Protein AF-A0A7X7GSW8-F1 (afdb_monomer_lite)

Structure (mmCIF, N/CA/C/O backbone):
data_AF-A0A7X7GSW8-F1
#
_entry.id   AF-A0A7X7GSW8-F1
#
loop_
_atom_site.group_PDB
_atom_site.id
_atom_site.type_symbol
_atom_site.label_atom_id
_atom_site.label_alt_id
_atom_site.label_comp_id
_atom_site.label_asym_id
_atom_site.label_entity_id
_atom_site.label_seq_id
_atom_site.pdbx_PDB_ins_code
_atom_site.Cartn_x
_atom_site.Cartn_y
_atom_site.Cartn_z
_atom_site.occupancy
_atom_site.B_iso_or_equiv
_atom_site.auth_seq_id
_atom_site.auth_comp_id
_atom_site.auth_asym_id
_atom_site.auth_atom_id
_atom_site.pdbx_PDB_model_num
ATOM 1 N N . MET A 1 1 ? 7.682 -16.038 -12.412 1.00 75.56 1 MET A N 1
ATOM 2 C CA . MET A 1 1 ? 8.362 -15.103 -11.502 1.00 75.56 1 MET A CA 1
ATOM 3 C C . MET A 1 1 ? 9.254 -14.264 -12.382 1.00 75.56 1 MET A C 1
ATOM 5 O O . MET A 1 1 ? 9.952 -14.847 -13.201 1.00 75.56 1 MET A O 1
ATOM 9 N N . VAL A 1 2 ? 9.115 -12.946 -12.307 1.00 80.00 2 VAL A N 1
ATOM 10 C CA . VAL A 1 2 ? 9.969 -11.986 -13.008 1.00 80.00 2 VAL A CA 1
ATOM 11 C C . VAL A 1 2 ? 10.739 -11.250 -11.925 1.00 80.00 2 VAL A C 1
ATOM 13 O O . VAL A 1 2 ? 10.121 -10.674 -11.031 1.00 80.00 2 VAL A O 1
ATOM 16 N N . GLU A 1 3 ? 12.061 -11.330 -11.977 1.00 80.25 3 GLU A N 1
ATOM 17 C CA . GLU A 1 3 ? 12.958 -10.617 -11.071 1.00 80.25 3 GLU A CA 1
ATOM 18 C C . GLU A 1 3 ? 13.743 -9.609 -11.896 1.00 80.25 3 GLU A C 1
ATOM 20 O O . GLU A 1 3 ? 14.323 -9.958 -12.927 1.00 80.25 3 GLU A O 1
ATOM 25 N N . ILE A 1 4 ? 13.707 -8.355 -11.465 1.00 76.94 4 ILE A N 1
ATOM 26 C CA . ILE A 1 4 ? 14.301 -7.237 -12.179 1.00 76.94 4 ILE A CA 1
ATOM 27 C C . ILE A 1 4 ? 15.351 -6.617 -11.267 1.00 76.94 4 ILE A C 1
ATOM 29 O O . ILE A 1 4 ? 15.024 -6.061 -10.222 1.00 76.94 4 ILE A O 1
ATOM 33 N N . PHE A 1 5 ? 16.611 -6.734 -11.679 1.00 70.12 5 PHE A N 1
ATOM 34 C CA . PHE A 1 5 ? 17.777 -6.208 -10.961 1.00 70.12 5 PHE A CA 1
ATOM 35 C C . PHE A 1 5 ? 18.407 -4.986 -11.656 1.00 70.12 5 PHE A C 1
ATOM 37 O O . PHE A 1 5 ? 19.393 -4.443 -11.158 1.00 70.12 5 PHE A O 1
ATOM 44 N N . SER A 1 6 ? 17.865 -4.602 -12.817 1.00 68.00 6 SER A N 1
ATOM 45 C CA . SER A 1 6 ? 18.301 -3.498 -13.684 1.00 68.00 6 SER A CA 1
ATOM 46 C C . SER A 1 6 ? 17.112 -2.953 -14.502 1.00 68.00 6 SER A C 1
ATOM 48 O O . SER A 1 6 ? 15.969 -3.250 -14.172 1.00 68.00 6 SER A O 1
ATOM 50 N N . ASP A 1 7 ? 17.321 -2.260 -15.627 1.00 65.62 7 ASP A N 1
ATOM 51 C CA . ASP A 1 7 ? 16.228 -1.966 -16.578 1.00 65.62 7 ASP A CA 1
ATOM 52 C C . ASP A 1 7 ? 15.502 -3.255 -17.051 1.00 65.62 7 ASP A C 1
ATOM 54 O O . ASP A 1 7 ? 16.139 -4.285 -17.308 1.00 65.62 7 ASP A O 1
ATOM 58 N N . ALA A 1 8 ? 14.175 -3.195 -17.240 1.00 73.19 8 ALA A N 1
ATOM 59 C CA . ALA A 1 8 ? 13.336 -4.314 -17.694 1.00 73.19 8 ALA A CA 1
ATOM 60 C C . ALA A 1 8 ? 13.348 -4.486 -19.227 1.00 73.19 8 ALA A C 1
ATOM 62 O O . ALA A 1 8 ? 12.320 -4.740 -19.857 1.00 73.19 8 ALA A O 1
ATOM 63 N N . ILE A 1 9 ? 14.518 -4.316 -19.849 1.00 74.38 9 ILE A N 1
ATOM 64 C CA . ILE A 1 9 ? 14.664 -4.278 -21.310 1.00 74.38 9 ILE A CA 1
ATOM 65 C C . ILE A 1 9 ? 14.106 -5.561 -21.938 1.00 74.38 9 ILE A C 1
ATOM 67 O O . ILE A 1 9 ? 14.507 -6.672 -21.587 1.00 74.38 9 ILE A O 1
ATOM 71 N N . GLY A 1 10 ? 13.207 -5.401 -22.913 1.00 75.38 10 GLY A N 1
ATOM 72 C CA . GLY A 1 10 ? 12.574 -6.514 -23.621 1.00 75.38 10 GLY A CA 1
ATOM 73 C C . GLY A 1 10 ? 11.301 -7.045 -22.957 1.00 75.38 10 GLY A C 1
ATOM 74 O O . GLY A 1 10 ? 10.713 -7.999 -23.472 1.00 75.38 10 GLY A O 1
ATOM 75 N N . LEU A 1 11 ? 10.848 -6.428 -21.860 1.00 84.62 11 LEU A N 1
ATOM 76 C CA . LEU A 1 11 ? 9.551 -6.702 -21.238 1.00 84.62 11 LEU A CA 1
ATOM 77 C C . LEU A 1 11 ? 8.452 -5.725 -21.680 1.00 84.62 11 LEU A C 1
ATOM 79 O O . LEU A 1 11 ? 7.344 -5.802 -21.165 1.00 84.62 11 LEU A O 1
ATOM 83 N N . ASP A 1 12 ? 8.692 -4.910 -22.709 1.00 84.81 12 ASP A N 1
ATOM 84 C CA . ASP A 1 12 ? 7.757 -3.877 -23.191 1.00 84.81 12 ASP A CA 1
ATOM 85 C C . ASP A 1 12 ? 6.391 -4.436 -23.644 1.00 84.81 12 ASP A C 1
ATOM 87 O O . ASP A 1 12 ? 5.413 -3.701 -23.743 1.00 84.81 12 ASP A O 1
ATOM 91 N N . ASN A 1 13 ? 6.304 -5.743 -23.921 1.00 88.94 13 ASN A N 1
ATOM 92 C CA . ASN A 1 13 ? 5.062 -6.453 -24.261 1.00 88.94 13 ASN A CA 1
ATOM 93 C C . ASN A 1 13 ? 4.492 -7.285 -23.095 1.00 88.94 13 ASN A C 1
ATOM 95 O O . ASN A 1 13 ? 3.490 -7.984 -23.265 1.00 88.94 13 ASN A O 1
ATOM 99 N N . LEU A 1 14 ? 5.138 -7.273 -21.927 1.00 92.25 14 LEU A N 1
ATOM 100 C CA . LEU A 1 14 ? 4.695 -8.006 -20.750 1.00 92.25 14 LEU A CA 1
ATOM 101 C C . LEU A 1 14 ? 3.448 -7.333 -20.182 1.00 92.25 14 LEU A C 1
ATOM 103 O O . LEU A 1 14 ? 3.506 -6.313 -19.511 1.00 92.25 14 LEU A O 1
ATOM 107 N N . GLN A 1 15 ? 2.314 -7.958 -20.448 1.00 94.88 15 GLN A N 1
ATOM 108 C CA . GLN A 1 15 ? 1.000 -7.480 -20.040 1.00 94.88 15 GLN A CA 1
ATOM 109 C C . GLN A 1 15 ? 0.594 -7.966 -18.648 1.00 94.88 15 GLN A C 1
ATOM 111 O O . GLN A 1 15 ? -0.059 -7.256 -17.879 1.00 94.88 15 GLN A O 1
ATOM 116 N N . GLU A 1 16 ? 1.026 -9.175 -18.286 1.00 95.81 16 GLU A N 1
ATOM 117 C CA . GLU A 1 16 ? 0.673 -9.797 -17.018 1.00 95.81 16 GLU A CA 1
ATOM 118 C C . GLU A 1 16 ? 1.810 -10.648 -16.458 1.00 95.81 16 GLU A C 1
ATOM 120 O O . GLU A 1 16 ? 2.516 -11.348 -17.184 1.00 95.81 16 GLU A O 1
ATOM 125 N N . THR A 1 17 ? 1.919 -10.685 -15.134 1.00 95.25 17 THR A N 1
ATOM 126 C CA . THR A 1 17 ? 2.774 -11.641 -14.425 1.00 95.25 17 THR A CA 1
ATOM 127 C C . THR A 1 17 ? 2.084 -12.167 -13.174 1.00 95.25 17 THR A C 1
ATOM 129 O O . THR A 1 17 ? 1.134 -11.586 -12.655 1.00 95.25 17 THR A O 1
ATOM 132 N N . HIS A 1 18 ? 2.547 -13.307 -12.669 1.00 93.19 18 HIS A N 1
ATOM 133 C CA . HIS A 1 18 ? 2.125 -13.796 -11.358 1.00 93.19 18 HIS A CA 1
ATOM 134 C C . HIS A 1 18 ? 2.903 -13.129 -10.229 1.00 93.19 18 HIS A C 1
ATOM 136 O O . HIS A 1 18 ? 2.315 -12.765 -9.218 1.00 93.19 18 HIS A O 1
ATOM 142 N N . TRP A 1 19 ? 4.212 -12.989 -10.399 1.00 94.00 19 TRP A N 1
ATOM 143 C CA . TRP A 1 19 ? 5.120 -12.456 -9.393 1.00 94.00 19 TRP A CA 1
ATOM 144 C C . TRP A 1 19 ? 6.078 -11.507 -10.093 1.00 94.00 19 TRP A C 1
ATOM 146 O O . TRP A 1 19 ? 6.709 -11.918 -11.074 1.00 94.00 19 TRP A O 1
ATOM 156 N N . LEU A 1 20 ? 6.183 -10.290 -9.574 1.00 93.06 20 LEU A N 1
ATOM 157 C CA . LEU A 1 20 ? 7.167 -9.293 -9.960 1.00 93.06 20 LEU A CA 1
ATOM 158 C C . LEU A 1 20 ? 7.979 -8.909 -8.723 1.00 93.06 20 LEU A C 1
ATOM 160 O O . LEU A 1 20 ? 7.404 -8.503 -7.720 1.00 93.06 20 LEU A O 1
ATOM 164 N N . SER A 1 21 ? 9.294 -9.078 -8.784 1.00 92.00 21 SER A N 1
ATOM 165 C CA . SER A 1 21 ? 10.212 -8.545 -7.783 1.00 92.00 21 SER A CA 1
ATOM 166 C C . SER A 1 21 ? 11.081 -7.486 -8.442 1.00 92.00 21 SER A C 1
ATOM 168 O O . SER A 1 21 ? 11.745 -7.763 -9.443 1.00 92.00 21 SER A O 1
ATOM 170 N N . LEU A 1 22 ? 11.030 -6.276 -7.902 1.00 89.44 22 LEU A N 1
ATOM 171 C CA . LEU A 1 22 ? 11.864 -5.152 -8.291 1.00 89.44 22 LEU A CA 1
ATOM 172 C C . LEU A 1 22 ? 12.964 -5.023 -7.244 1.00 89.44 22 LEU A C 1
ATOM 174 O O . LEU A 1 22 ? 12.670 -4.710 -6.101 1.00 89.44 22 LEU A O 1
ATOM 178 N N . ALA A 1 23 ? 14.204 -5.286 -7.629 1.00 82.62 23 ALA A N 1
ATOM 179 C CA . ALA A 1 23 ? 15.403 -5.096 -6.816 1.00 82.62 23 ALA A CA 1
ATOM 180 C C . ALA A 1 23 ? 16.437 -4.316 -7.643 1.00 82.62 23 ALA A C 1
ATOM 182 O O . ALA A 1 23 ? 17.590 -4.729 -7.800 1.00 82.62 23 ALA A O 1
ATOM 183 N N . VAL A 1 24 ? 15.964 -3.238 -8.276 1.00 72.69 24 VAL A N 1
ATOM 184 C CA . VAL A 1 24 ? 16.738 -2.434 -9.223 1.00 72.69 24 VAL A CA 1
ATOM 185 C C . VAL A 1 24 ? 17.762 -1.569 -8.500 1.00 72.69 24 VAL A C 1
ATOM 187 O O . VAL A 1 24 ? 17.542 -1.082 -7.387 1.00 72.69 24 VAL A O 1
ATOM 190 N N . ARG A 1 25 ? 18.913 -1.394 -9.147 1.00 72.75 25 ARG A N 1
ATOM 191 C CA . ARG A 1 25 ? 19.995 -0.515 -8.674 1.00 72.75 25 ARG A CA 1
ATOM 192 C C . ARG A 1 25 ? 19.904 0.882 -9.282 1.00 72.75 25 ARG A C 1
ATOM 194 O O . ARG A 1 25 ? 20.771 1.716 -9.054 1.00 72.75 25 ARG A O 1
ATOM 201 N N . GLU A 1 26 ? 18.887 1.105 -10.095 1.00 73.50 26 GLU A N 1
ATOM 202 C CA . GLU A 1 26 ? 18.530 2.356 -10.727 1.00 73.50 26 GLU A CA 1
ATOM 203 C C . GLU A 1 26 ? 17.379 3.021 -9.967 1.00 73.50 26 GLU A C 1
ATOM 205 O O . GLU A 1 26 ? 16.599 2.359 -9.285 1.00 73.50 26 GLU A O 1
ATOM 210 N N . SER A 1 27 ? 17.225 4.335 -10.140 1.00 77.00 27 SER A N 1
ATOM 211 C CA . SER A 1 27 ? 16.192 5.102 -9.437 1.00 77.00 27 SER A CA 1
ATOM 212 C C . SER A 1 27 ? 14.765 4.893 -9.942 1.00 77.00 27 SER A C 1
ATOM 214 O O . SER A 1 27 ? 13.825 5.363 -9.306 1.00 77.00 27 SER A O 1
ATOM 216 N N . ARG A 1 28 ? 14.575 4.193 -11.066 1.00 75.19 28 ARG A N 1
ATOM 217 C CA . ARG A 1 28 ? 13.258 3.969 -11.678 1.00 75.19 28 ARG A CA 1
ATOM 218 C C . ARG A 1 28 ? 13.193 2.647 -12.429 1.00 75.19 28 ARG A C 1
ATOM 220 O O . ARG A 1 28 ? 14.226 2.124 -12.847 1.00 75.19 28 ARG A O 1
ATOM 227 N N . VAL A 1 29 ? 11.977 2.176 -12.688 1.00 79.50 29 VAL A N 1
ATOM 228 C CA . VAL A 1 29 ? 11.720 1.049 -13.591 1.00 79.50 29 VAL A CA 1
ATOM 229 C C . VAL A 1 29 ? 11.501 1.572 -15.018 1.00 79.50 29 VAL A C 1
ATOM 231 O O . VAL A 1 29 ? 11.065 2.699 -15.236 1.00 79.50 29 VAL A O 1
ATOM 234 N N . ARG A 1 30 ? 11.873 0.783 -16.025 1.00 81.44 30 ARG A N 1
ATOM 235 C CA . ARG A 1 30 ? 11.593 1.049 -17.446 1.00 81.44 30 ARG A CA 1
ATOM 236 C C . ARG A 1 30 ? 11.245 -0.253 -18.134 1.00 81.44 30 ARG A C 1
ATOM 238 O O . ARG A 1 30 ? 11.831 -1.268 -17.765 1.00 81.44 30 ARG A O 1
ATOM 245 N N . GLY A 1 31 ? 10.384 -0.219 -19.146 1.00 84.56 31 GLY A N 1
ATOM 246 C CA . GLY A 1 31 ? 10.050 -1.394 -19.959 1.00 84.56 31 GLY A CA 1
ATOM 247 C C . GLY A 1 31 ? 8.909 -2.243 -19.397 1.00 84.56 31 GLY A C 1
ATOM 248 O O . GLY A 1 31 ? 8.747 -3.394 -19.795 1.00 84.56 31 GLY A O 1
ATOM 249 N N . LEU A 1 32 ? 8.134 -1.713 -18.443 1.00 90.81 32 LEU A N 1
ATOM 250 C CA . LEU A 1 32 ? 6.930 -2.356 -17.896 1.00 90.81 32 LEU A CA 1
ATOM 251 C C . LEU A 1 32 ? 5.648 -1.581 -18.213 1.00 90.81 32 LEU A C 1
ATOM 253 O O . LEU A 1 32 ? 4.595 -1.879 -17.658 1.00 90.81 32 LEU A O 1
ATOM 257 N N . GLU A 1 33 ? 5.700 -0.635 -19.147 1.00 91.38 33 GLU A N 1
ATOM 258 C CA . GLU A 1 33 ? 4.605 0.293 -19.427 1.00 91.38 33 GLU A CA 1
ATOM 259 C C . GLU A 1 33 ? 3.354 -0.434 -19.950 1.00 91.38 33 GLU A C 1
ATOM 261 O O . GLU A 1 33 ? 2.243 0.068 -19.810 1.00 91.38 33 GLU A O 1
ATOM 266 N N . SER A 1 34 ? 3.495 -1.634 -20.522 1.00 94.19 34 SER A N 1
ATOM 267 C CA . SER A 1 34 ? 2.361 -2.472 -20.945 1.00 94.19 34 SER A CA 1
ATOM 268 C C . SER A 1 34 ? 1.770 -3.338 -19.826 1.00 94.19 34 SER A C 1
ATOM 270 O O . SER A 1 34 ? 0.735 -3.977 -20.038 1.00 94.19 34 SER A O 1
ATOM 272 N N . LEU A 1 35 ? 2.406 -3.398 -18.653 1.00 95.44 35 LEU A N 1
ATOM 273 C CA . LEU A 1 35 ? 2.013 -4.279 -17.562 1.00 95.44 35 LEU A CA 1
ATOM 274 C C . LEU A 1 35 ? 0.756 -3.745 -16.876 1.00 95.44 35 LEU A C 1
ATOM 276 O O . LEU A 1 35 ? 0.778 -2.725 -16.195 1.00 95.44 35 LEU A O 1
ATOM 280 N N . HIS A 1 36 ? -0.340 -4.488 -16.995 1.00 95.88 36 HIS A N 1
ATOM 281 C CA . HIS A 1 36 ? -1.617 -4.127 -16.383 1.00 95.88 36 HIS A CA 1
ATOM 282 C C . HIS A 1 36 ? -2.026 -5.042 -15.229 1.00 95.88 36 HIS A C 1
ATOM 284 O O . HIS A 1 36 ? -2.960 -4.721 -14.486 1.00 95.88 36 HIS A O 1
ATOM 290 N N . THR A 1 37 ? -1.363 -6.190 -15.040 1.00 96.19 37 THR A N 1
ATOM 291 C CA . THR A 1 37 ? -1.709 -7.114 -13.950 1.00 96.19 37 THR A CA 1
ATOM 292 C C . THR A 1 37 ? -0.512 -7.833 -13.334 1.00 96.19 37 THR A C 1
ATOM 294 O O . THR A 1 37 ? 0.235 -8.540 -14.010 1.00 96.19 37 THR A O 1
ATOM 297 N N . VAL A 1 38 ? -0.418 -7.770 -12.004 1.00 97.50 38 VAL A N 1
ATOM 298 C CA . VAL A 1 38 ? 0.451 -8.629 -11.188 1.00 97.50 38 VAL A CA 1
ATOM 299 C C . VAL A 1 38 ? -0.441 -9.497 -10.304 1.00 97.50 38 VAL A C 1
ATOM 301 O O . VAL A 1 38 ? -0.965 -9.035 -9.300 1.00 97.50 38 VAL A O 1
ATOM 304 N N . ARG A 1 39 ? -0.652 -10.766 -10.669 1.00 95.12 39 ARG A N 1
ATOM 305 C CA . ARG A 1 39 ? -1.714 -11.602 -10.074 1.00 95.12 39 ARG A CA 1
ATOM 306 C C . ARG A 1 39 ? -1.497 -11.987 -8.615 1.00 95.12 39 ARG A C 1
ATOM 308 O O . ARG A 1 39 ? -2.474 -12.192 -7.907 1.00 95.12 39 ARG A O 1
ATOM 315 N N . ARG A 1 40 ? -0.252 -12.214 -8.186 1.00 95.81 40 ARG A N 1
ATOM 316 C CA . ARG A 1 40 ? 0.037 -12.723 -6.833 1.00 95.81 40 ARG A CA 1
ATOM 317 C C . ARG A 1 40 ? 0.807 -11.736 -5.989 1.00 95.81 40 ARG A C 1
ATOM 319 O O . ARG A 1 40 ? 0.393 -11.503 -4.864 1.00 95.81 40 ARG A O 1
ATOM 326 N N . ARG A 1 41 ? 1.926 -11.205 -6.479 1.00 96.19 41 ARG A N 1
ATOM 327 C CA . ARG A 1 41 ? 2.792 -10.364 -5.649 1.00 96.19 41 ARG A CA 1
ATOM 328 C C . ARG A 1 41 ? 3.656 -9.419 -6.468 1.00 96.19 41 ARG A C 1
ATOM 330 O O . ARG A 1 41 ? 4.295 -9.865 -7.420 1.00 96.19 41 ARG A O 1
ATOM 337 N N . LEU A 1 42 ? 3.663 -8.156 -6.058 1.00 95.88 42 LEU A N 1
ATOM 338 C CA . LEU A 1 42 ? 4.673 -7.162 -6.384 1.00 95.88 42 LEU A CA 1
ATOM 339 C C . LEU A 1 42 ? 5.511 -6.927 -5.124 1.00 95.88 42 LEU A C 1
ATOM 341 O O . LEU A 1 42 ? 5.009 -6.374 -4.147 1.00 95.88 42 LEU A O 1
ATOM 345 N N . ASP A 1 43 ? 6.760 -7.375 -5.155 1.00 94.62 43 ASP A N 1
ATOM 346 C CA . ASP A 1 43 ? 7.758 -7.040 -4.143 1.00 94.62 43 ASP A CA 1
ATOM 347 C C . ASP A 1 43 ? 8.632 -5.905 -4.677 1.00 94.62 43 ASP A C 1
ATOM 349 O O . ASP A 1 43 ? 9.309 -6.074 -5.691 1.00 94.62 43 ASP A O 1
ATOM 353 N N . VAL A 1 44 ? 8.634 -4.767 -3.992 1.00 92.88 44 VAL A N 1
ATOM 354 C CA . VAL A 1 44 ? 9.581 -3.673 -4.218 1.00 92.88 44 VAL A CA 1
ATOM 355 C C . VAL A 1 44 ? 10.648 -3.784 -3.140 1.00 92.88 44 VAL A C 1
ATOM 357 O O . VAL A 1 44 ? 10.390 -3.499 -1.972 1.00 92.88 44 VAL A O 1
ATOM 360 N N . LEU A 1 45 ? 11.817 -4.275 -3.528 1.00 87.88 45 LEU A N 1
ATOM 361 C CA . LEU A 1 45 ? 12.940 -4.601 -2.661 1.00 87.88 45 LEU A CA 1
ATOM 362 C C . LEU A 1 45 ? 14.095 -3.627 -2.911 1.00 87.88 45 LEU A C 1
ATOM 364 O O . LEU A 1 45 ? 14.344 -3.202 -4.037 1.00 87.88 45 LEU A O 1
ATOM 368 N N . GLY A 1 46 ? 14.785 -3.275 -1.830 1.00 70.56 46 GLY A N 1
ATOM 369 C CA . GLY A 1 46 ? 15.786 -2.219 -1.784 1.00 70.56 46 GLY A CA 1
ATOM 370 C C . GLY A 1 46 ? 16.940 -2.323 -2.787 1.00 70.56 46 GLY A C 1
ATOM 371 O O . GLY A 1 46 ? 17.313 -3.390 -3.277 1.00 70.56 46 GLY A O 1
ATOM 372 N N . GLY A 1 47 ? 17.518 -1.149 -3.027 1.00 72.50 47 GLY A N 1
ATOM 373 C CA . GLY A 1 47 ? 18.625 -0.848 -3.920 1.00 72.50 47 GLY A CA 1
ATOM 374 C C . GLY A 1 47 ? 18.736 0.670 -3.977 1.00 72.50 47 GLY A C 1
ATOM 375 O O . GLY A 1 47 ? 19.033 1.293 -2.968 1.00 72.50 47 GLY A O 1
ATOM 376 N N . GLU A 1 48 ? 18.378 1.254 -5.112 1.00 83.75 48 GLU A N 1
ATOM 377 C CA . GLU A 1 48 ? 18.365 2.713 -5.315 1.00 83.75 48 GLU A CA 1
ATOM 378 C C . GLU A 1 48 ? 17.018 3.203 -5.869 1.00 83.75 48 GLU A C 1
ATOM 380 O O . GLU A 1 48 ? 16.917 4.342 -6.305 1.00 83.75 48 GLU A O 1
ATOM 385 N N . ILE A 1 49 ? 15.984 2.348 -5.899 1.00 88.38 49 ILE A N 1
ATOM 386 C CA . ILE A 1 49 ? 14.687 2.698 -6.491 1.00 88.38 49 ILE A CA 1
ATOM 387 C C . ILE A 1 49 ? 14.035 3.864 -5.739 1.00 88.38 49 ILE A C 1
ATOM 389 O O . ILE A 1 49 ? 13.765 3.765 -4.543 1.00 88.38 49 ILE A O 1
ATOM 393 N N . GLU A 1 50 ? 13.764 4.953 -6.456 1.00 90.94 50 GLU A N 1
ATOM 394 C CA . GLU A 1 50 ? 13.118 6.164 -5.939 1.00 90.94 50 GLU A CA 1
ATOM 395 C C . GLU A 1 50 ? 11.653 6.231 -6.381 1.00 90.94 50 GLU A C 1
ATOM 397 O O . GLU A 1 50 ? 10.785 6.636 -5.607 1.00 90.94 50 GLU A O 1
ATOM 402 N N . THR A 1 51 ? 11.350 5.781 -7.603 1.00 91.50 51 THR A N 1
ATOM 403 C CA . THR A 1 51 ? 9.991 5.781 -8.158 1.00 91.50 51 THR A CA 1
ATOM 404 C C . THR A 1 51 ? 9.628 4.449 -8.811 1.00 91.50 51 THR A C 1
ATOM 406 O O . THR A 1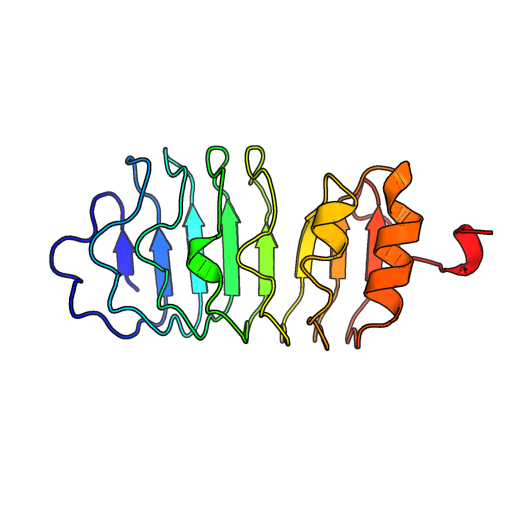 51 ? 10.480 3.683 -9.266 1.00 91.50 51 THR A O 1
ATOM 409 N N . LEU A 1 52 ? 8.323 4.182 -8.882 1.00 91.94 52 LEU A N 1
ATOM 410 C CA . LEU A 1 52 ? 7.745 3.053 -9.618 1.00 91.94 52 LEU A CA 1
ATOM 411 C C . LEU A 1 52 ? 7.324 3.428 -11.049 1.00 91.94 52 LEU A C 1
ATOM 413 O O . LEU A 1 52 ? 6.452 2.765 -11.615 1.00 91.94 52 LEU A O 1
ATOM 417 N N . ASP A 1 53 ? 7.900 4.494 -11.614 1.00 89.25 53 ASP A N 1
ATOM 418 C CA . ASP A 1 53 ? 7.608 4.923 -12.987 1.00 89.25 53 ASP A CA 1
ATOM 419 C C . ASP A 1 53 ? 7.777 3.739 -13.952 1.00 89.25 53 ASP A C 1
ATOM 421 O O . ASP A 1 53 ? 8.646 2.887 -13.761 1.00 89.25 53 ASP A O 1
ATOM 425 N N . GLY A 1 54 ? 6.914 3.648 -14.956 1.00 88.38 54 GLY A N 1
ATOM 426 C CA . GLY A 1 54 ? 6.761 2.476 -15.816 1.00 88.38 54 GLY A CA 1
ATOM 427 C C . GLY A 1 54 ? 5.681 1.488 -15.356 1.00 88.38 54 GLY A C 1
ATOM 428 O O . GLY A 1 54 ? 5.372 0.562 -16.100 1.00 88.38 54 GLY A O 1
ATOM 429 N N . LEU A 1 55 ? 5.088 1.657 -14.165 1.00 93.56 55 LEU A N 1
ATOM 430 C CA . LEU A 1 55 ? 3.950 0.855 -13.682 1.00 93.56 55 LEU A CA 1
ATOM 431 C C . LEU A 1 55 ? 2.587 1.567 -13.781 1.00 93.56 55 LEU A C 1
ATOM 433 O O . LEU A 1 55 ? 1.605 1.076 -13.228 1.00 93.56 55 LEU A O 1
ATOM 437 N N . GLU A 1 56 ? 2.491 2.681 -14.513 1.00 94.69 56 GLU A N 1
ATOM 438 C CA . GLU A 1 56 ? 1.310 3.567 -14.577 1.00 94.69 56 GLU A CA 1
ATOM 439 C C . GLU A 1 56 ? 0.029 2.866 -15.047 1.00 94.69 56 GLU A C 1
ATOM 441 O O . GLU A 1 56 ? -1.086 3.273 -14.710 1.00 94.69 56 GLU A O 1
ATOM 446 N N . ASN A 1 57 ? 0.182 1.805 -15.839 1.00 94.94 57 ASN A N 1
ATOM 447 C CA . ASN A 1 57 ? -0.927 1.053 -16.418 1.00 94.94 57 ASN A CA 1
ATOM 448 C C . ASN A 1 57 ? -1.374 -0.137 -15.562 1.00 94.94 57 ASN A C 1
ATOM 450 O O . ASN A 1 57 ? -2.288 -0.867 -15.965 1.00 94.94 57 ASN A O 1
ATOM 454 N N . LEU A 1 58 ? -0.779 -0.333 -14.382 1.00 95.94 58 LEU A N 1
ATOM 455 C CA . LEU A 1 58 ? -1.130 -1.427 -13.491 1.00 95.94 58 LEU A CA 1
ATOM 456 C C . LEU A 1 58 ? -2.519 -1.200 -12.881 1.00 95.94 58 LEU A C 1
ATOM 458 O O . LEU A 1 58 ? -2.737 -0.254 -12.136 1.00 95.94 58 LEU A O 1
ATOM 462 N N . ARG A 1 59 ? -3.472 -2.086 -13.191 1.00 94.81 59 ARG A N 1
ATOM 463 C CA . ARG A 1 59 ? -4.876 -1.966 -12.743 1.00 94.81 59 ARG A CA 1
ATOM 464 C C . ARG A 1 59 ? -5.238 -2.917 -11.616 1.00 94.81 59 ARG A C 1
ATOM 466 O O . ARG A 1 59 ? -6.155 -2.663 -10.840 1.00 94.81 59 ARG A O 1
ATOM 473 N N . ARG A 1 60 ? -4.550 -4.057 -11.566 1.00 94.06 60 ARG A N 1
ATOM 474 C CA . ARG A 1 60 ? -4.835 -5.134 -10.621 1.00 94.06 60 ARG A CA 1
ATOM 475 C C . ARG A 1 60 ? -3.547 -5.700 -10.060 1.00 94.06 60 ARG A C 1
ATOM 477 O O . ARG A 1 60 ? -2.647 -6.094 -10.808 1.00 94.06 60 ARG A O 1
ATOM 484 N N . LEU A 1 61 ? -3.503 -5.782 -8.741 1.00 96.31 61 LEU A N 1
ATOM 485 C CA . LEU A 1 61 ? -2.332 -6.201 -7.996 1.00 96.31 61 LEU A CA 1
ATOM 486 C C . LEU A 1 61 ? -2.742 -7.278 -6.983 1.00 96.31 61 LEU A C 1
ATOM 488 O O . LEU A 1 61 ? -3.828 -7.227 -6.418 1.00 96.31 61 LEU A O 1
ATOM 492 N N . GLY A 1 62 ? -1.901 -8.294 -6.799 1.00 97.69 62 GLY A N 1
ATOM 493 C CA . GLY A 1 62 ? -2.045 -9.293 -5.742 1.00 97.69 62 GLY A CA 1
ATOM 494 C C . GLY A 1 62 ? -1.691 -8.692 -4.381 1.00 97.69 62 GLY A C 1
ATOM 495 O O . GLY A 1 62 ? -2.388 -7.816 -3.896 1.00 97.69 62 GLY A O 1
ATOM 496 N N . THR A 1 63 ? -0.596 -9.132 -3.768 1.00 98.19 63 THR A N 1
ATOM 497 C CA . THR A 1 63 ? 0.026 -8.461 -2.616 1.00 98.19 63 THR A CA 1
ATOM 498 C C . THR A 1 63 ? 1.007 -7.391 -3.086 1.00 98.19 63 THR A C 1
ATOM 500 O O . THR A 1 63 ? 1.838 -7.686 -3.947 1.00 98.19 63 THR A O 1
ATOM 503 N N . LEU A 1 64 ? 0.965 -6.197 -2.492 1.00 97.75 64 LEU A N 1
ATOM 504 C CA . LEU A 1 64 ? 2.022 -5.190 -2.600 1.00 97.75 64 LEU A CA 1
ATOM 505 C C . LEU A 1 64 ? 2.852 -5.229 -1.324 1.00 97.75 64 LEU A C 1
ATOM 507 O O . LEU A 1 64 ? 2.318 -5.015 -0.237 1.00 97.75 64 LEU A O 1
ATOM 511 N N . ARG A 1 65 ? 4.150 -5.479 -1.464 1.00 96.88 65 ARG A N 1
ATOM 512 C CA . ARG A 1 65 ? 5.110 -5.345 -0.374 1.00 96.88 65 ARG A CA 1
ATOM 513 C C . ARG A 1 65 ? 6.201 -4.372 -0.777 1.00 96.88 65 ARG A C 1
ATOM 515 O O . ARG A 1 65 ? 6.861 -4.574 -1.794 1.00 96.88 65 ARG A O 1
ATOM 522 N N . VAL A 1 66 ? 6.394 -3.344 0.038 1.00 94.81 66 VAL A N 1
ATOM 523 C CA . VAL A 1 66 ? 7.422 -2.323 -0.152 1.00 94.81 66 VAL A CA 1
ATOM 524 C C . VAL A 1 66 ? 8.423 -2.384 0.997 1.00 94.81 66 VAL A C 1
ATOM 526 O O . VAL A 1 66 ? 8.094 -2.152 2.164 1.00 94.81 66 VAL A O 1
ATOM 529 N N . THR A 1 67 ? 9.661 -2.683 0.625 1.00 92.75 67 THR A N 1
ATOM 530 C CA . THR A 1 67 ? 10.853 -2.735 1.472 1.00 92.75 67 THR A CA 1
ATOM 531 C C . THR A 1 67 ? 11.976 -2.040 0.699 1.00 92.75 67 THR A C 1
ATOM 533 O O . THR A 1 67 ? 12.887 -2.684 0.179 1.00 92.75 67 THR A O 1
ATOM 536 N N . ALA A 1 68 ? 11.847 -0.723 0.526 1.00 91.44 68 ALA A N 1
ATOM 537 C CA . ALA A 1 68 ? 12.711 0.098 -0.315 1.00 91.44 68 ALA A CA 1
ATOM 538 C C . ALA A 1 68 ? 12.958 1.460 0.365 1.00 91.44 68 ALA A C 1
ATOM 540 O O . ALA A 1 68 ? 12.114 2.352 0.266 1.00 91.44 68 ALA A O 1
ATOM 541 N N . PRO A 1 69 ? 14.102 1.645 1.051 1.00 90.56 69 PRO A N 1
ATOM 542 C CA . PRO A 1 69 ? 14.323 2.806 1.918 1.00 90.56 69 PRO A CA 1
ATOM 543 C C . PRO A 1 69 ? 14.437 4.132 1.155 1.00 90.56 69 PRO A C 1
ATOM 545 O O . PRO A 1 69 ? 14.147 5.183 1.724 1.00 90.56 69 PRO A O 1
ATOM 548 N N . HIS A 1 70 ? 14.826 4.082 -0.123 1.00 91.50 70 HIS A N 1
ATOM 549 C CA . HIS A 1 70 ? 14.981 5.242 -1.007 1.00 91.50 70 HIS A CA 1
ATOM 550 C C . HIS A 1 70 ? 13.742 5.547 -1.859 1.00 91.50 70 HIS A C 1
ATOM 552 O O . HIS A 1 70 ? 13.739 6.550 -2.565 1.00 91.50 70 HIS A O 1
ATOM 558 N N . LEU A 1 71 ? 12.686 4.728 -1.781 1.00 93.44 71 LEU A N 1
ATOM 559 C CA . LEU A 1 71 ? 11.470 4.953 -2.558 1.00 93.44 71 LEU A CA 1
ATOM 560 C C . LEU A 1 71 ? 10.754 6.202 -2.036 1.00 93.44 71 LEU A C 1
ATOM 562 O O . LEU A 1 71 ? 10.335 6.223 -0.883 1.00 93.44 71 LEU A O 1
ATOM 566 N N . THR A 1 72 ? 10.605 7.219 -2.882 1.00 93.75 72 THR A N 1
ATOM 567 C CA . THR A 1 72 ? 9.978 8.505 -2.547 1.00 93.75 72 THR A CA 1
ATOM 568 C C . THR A 1 72 ? 8.543 8.608 -3.045 1.00 93.75 72 THR A C 1
ATOM 570 O O . THR A 1 72 ? 7.756 9.361 -2.475 1.00 93.75 72 THR A O 1
ATOM 573 N N . SER A 1 73 ? 8.175 7.841 -4.080 1.00 93.69 73 SER A N 1
ATOM 574 C CA . SER A 1 73 ? 6.856 7.925 -4.713 1.00 93.69 73 SER A CA 1
ATOM 575 C C . SER A 1 73 ? 6.356 6.584 -5.250 1.00 93.69 73 SER A C 1
ATOM 577 O O . SER A 1 73 ? 7.067 5.856 -5.948 1.00 93.69 73 SER A O 1
ATOM 579 N N . ILE A 1 74 ? 5.070 6.314 -5.008 1.00 95.62 74 ILE A N 1
ATOM 580 C CA . ILE A 1 74 ? 4.308 5.205 -5.605 1.00 95.62 74 ILE A CA 1
ATOM 581 C C . ILE A 1 74 ? 3.201 5.687 -6.553 1.00 95.62 74 ILE A C 1
ATOM 583 O O . ILE A 1 74 ? 2.314 4.910 -6.899 1.00 95.62 74 ILE A O 1
ATOM 587 N N . ARG A 1 75 ? 3.252 6.939 -7.031 1.00 96.44 75 ARG A N 1
ATOM 588 C CA . ARG A 1 75 ? 2.192 7.544 -7.872 1.00 96.44 75 ARG A CA 1
ATOM 589 C C . ARG A 1 75 ? 1.880 6.779 -9.157 1.00 96.44 75 ARG A C 1
ATOM 591 O O . ARG A 1 75 ? 0.757 6.853 -9.661 1.00 96.44 75 ARG A O 1
ATOM 598 N N . ALA A 1 76 ? 2.841 6.008 -9.660 1.00 96.06 76 ALA A N 1
ATOM 599 C CA . ALA A 1 76 ? 2.626 5.103 -10.783 1.00 96.06 76 ALA A CA 1
ATOM 600 C C . ALA A 1 76 ? 1.531 4.053 -10.504 1.00 96.06 76 ALA A C 1
ATOM 602 O O . ALA A 1 76 ? 0.936 3.524 -11.428 1.00 96.06 76 ALA A O 1
ATOM 603 N N . LEU A 1 77 ? 1.186 3.777 -9.246 1.00 97.19 77 LEU A N 1
ATOM 604 C CA . LEU A 1 77 ? 0.125 2.829 -8.907 1.00 97.19 77 LEU A CA 1
ATOM 605 C C . LEU A 1 77 ? -1.291 3.422 -8.985 1.00 97.19 77 LEU A C 1
ATOM 607 O O . LEU A 1 77 ? -2.248 2.701 -8.724 1.00 97.19 77 LEU A O 1
ATOM 611 N N . SER A 1 78 ? -1.452 4.688 -9.390 1.00 97.31 78 SER A N 1
ATOM 612 C CA . SER A 1 78 ? -2.743 5.405 -9.389 1.00 97.31 78 SER A CA 1
ATOM 613 C C . SER A 1 78 ? -3.864 4.734 -10.191 1.00 97.31 78 SER A C 1
ATOM 615 O O . SER A 1 78 ? -5.032 5.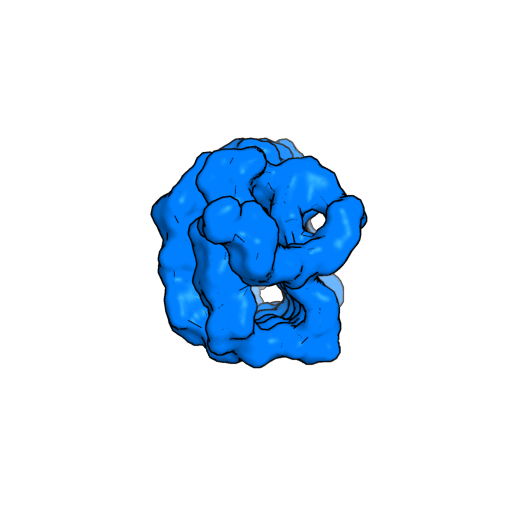020 -9.948 1.00 97.31 78 SER A O 1
ATOM 617 N N . SER A 1 79 ? -3.556 3.818 -11.110 1.00 97.31 79 SER A N 1
ATOM 618 C CA . SER A 1 79 ? -4.557 3.033 -11.849 1.00 97.31 79 SER A CA 1
ATOM 619 C C . SER A 1 79 ? -5.076 1.798 -11.093 1.00 97.31 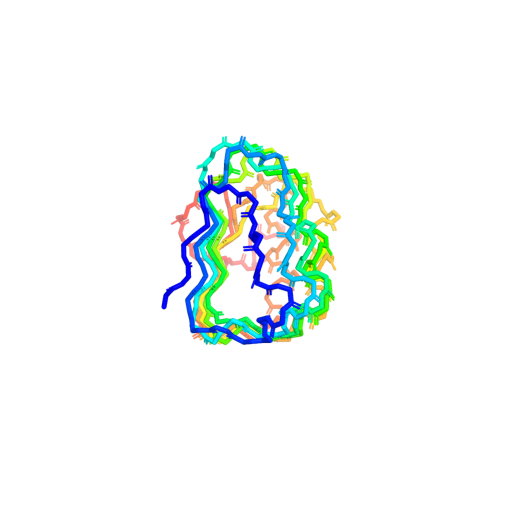79 SER A C 1
ATOM 621 O O . SER A 1 79 ? -5.990 1.129 -11.581 1.00 97.31 79 SER A O 1
ATOM 623 N N . VAL A 1 80 ? -4.500 1.451 -9.936 1.00 98.00 80 VAL A N 1
ATOM 624 C CA . VAL A 1 80 ? -4.873 0.259 -9.167 1.00 98.00 80 VAL A CA 1
ATOM 625 C C . VAL A 1 80 ? -6.173 0.512 -8.409 1.00 98.00 80 VAL A C 1
ATOM 627 O O . VAL A 1 80 ? -6.239 1.341 -7.509 1.00 98.00 80 VAL A O 1
ATOM 630 N N . GLU A 1 81 ? -7.204 -0.267 -8.734 1.00 96.38 81 GLU A N 1
ATOM 631 C CA . GLU A 1 81 ? -8.504 -0.200 -8.048 1.00 96.38 81 GLU A CA 1
ATOM 632 C C . GLU A 1 81 ? -8.662 -1.291 -6.978 1.00 96.38 81 GLU A C 1
ATOM 634 O O . GLU A 1 81 ? -9.454 -1.167 -6.039 1.00 96.38 81 GLU A O 1
ATOM 639 N N . VAL A 1 82 ? -7.922 -2.395 -7.129 1.00 96.06 82 VAL A N 1
ATOM 640 C CA . VAL A 1 82 ? -8.072 -3.606 -6.319 1.00 96.06 82 VAL A CA 1
ATOM 641 C C . VAL A 1 82 ? -6.714 -4.222 -6.000 1.00 96.06 82 VAL A C 1
ATOM 643 O O . VAL A 1 82 ? -5.929 -4.530 -6.905 1.00 96.06 82 VAL A O 1
ATOM 646 N N . ILE A 1 83 ? -6.508 -4.492 -4.709 1.00 98.44 83 ILE A N 1
ATOM 647 C CA . ILE A 1 83 ? -5.407 -5.295 -4.176 1.00 98.44 83 ILE A CA 1
ATOM 648 C C . ILE A 1 83 ? -6.001 -6.623 -3.696 1.00 98.44 83 ILE A C 1
ATOM 650 O O . ILE A 1 83 ? -6.687 -6.706 -2.678 1.00 98.44 83 ILE A O 1
ATOM 654 N N . ASP A 1 84 ? -5.786 -7.693 -4.456 1.00 98.19 84 ASP A N 1
ATOM 655 C CA . ASP A 1 84 ? -6.368 -8.997 -4.132 1.00 98.19 84 ASP A CA 1
ATOM 656 C C . ASP A 1 84 ? -5.700 -9.669 -2.927 1.00 98.19 84 ASP A C 1
ATOM 658 O O . ASP A 1 84 ? -6.297 -10.568 -2.334 1.00 98.19 84 ASP A O 1
ATOM 662 N N . GLY A 1 85 ? -4.489 -9.249 -2.569 1.00 98.31 85 GLY A N 1
ATOM 663 C CA . GLY A 1 85 ? -3.751 -9.697 -1.394 1.00 98.31 85 GLY A CA 1
ATOM 664 C C . GLY A 1 85 ? -3.646 -8.608 -0.328 1.00 98.31 85 GLY A C 1
ATOM 665 O O . GLY A 1 85 ? -4.608 -7.894 -0.059 1.00 98.31 85 GLY A O 1
ATOM 666 N N . SER A 1 86 ? -2.467 -8.516 0.284 1.00 98.56 86 SER A N 1
ATOM 667 C CA . SER A 1 86 ? -2.150 -7.546 1.342 1.00 98.56 86 SER A CA 1
ATOM 668 C C . SER A 1 86 ? -1.435 -6.307 0.798 1.00 98.56 86 SER A C 1
ATOM 670 O O . SER A 1 86 ? -0.775 -6.380 -0.240 1.00 98.56 86 SER A O 1
ATOM 672 N N . LEU A 1 87 ? -1.514 -5.204 1.538 1.00 98.25 87 LEU A N 1
ATOM 673 C CA . LEU A 1 87 ? -0.713 -3.994 1.340 1.00 98.25 87 LEU A CA 1
ATOM 674 C C . LEU A 1 87 ? 0.236 -3.834 2.530 1.00 98.25 87 LEU A C 1
ATOM 676 O O . LEU A 1 87 ? -0.224 -3.683 3.656 1.00 98.25 87 LEU A O 1
ATOM 680 N N . GLU A 1 88 ? 1.544 -3.871 2.293 1.00 96.88 88 GLU A N 1
ATOM 681 C CA . GLU A 1 88 ? 2.563 -3.787 3.344 1.00 96.88 88 GLU A CA 1
ATOM 682 C C . GLU A 1 88 ? 3.656 -2.777 2.960 1.00 96.88 88 GLU A C 1
ATOM 684 O O . GLU A 1 88 ? 4.408 -3.014 2.014 1.00 96.88 88 GLU A O 1
ATOM 689 N N . THR A 1 89 ? 3.796 -1.681 3.713 1.00 92.56 89 THR A N 1
ATOM 690 C CA . THR A 1 89 ? 4.936 -0.747 3.607 1.00 92.56 89 THR A CA 1
ATOM 691 C C . THR A 1 89 ? 5.806 -0.875 4.859 1.00 92.56 89 THR A C 1
ATOM 693 O O . THR A 1 89 ? 5.569 -0.206 5.863 1.00 92.56 89 THR A O 1
ATOM 696 N N . LEU A 1 90 ? 6.773 -1.796 4.834 1.00 76.94 90 LEU A N 1
ATOM 697 C CA . LEU A 1 90 ? 7.541 -2.186 6.026 1.00 76.94 90 LEU A CA 1
ATOM 698 C C . LEU A 1 90 ? 8.800 -1.334 6.225 1.00 76.94 90 LEU A C 1
ATOM 700 O O . LEU A 1 90 ? 9.147 -1.027 7.359 1.00 76.94 90 LEU A O 1
ATOM 704 N N . GLU A 1 91 ? 9.466 -0.942 5.135 1.00 82.25 91 GLU A N 1
ATOM 705 C CA . GLU A 1 91 ? 10.742 -0.204 5.165 1.00 82.25 91 GLU A CA 1
ATOM 706 C C . GLU A 1 91 ? 10.790 0.815 4.016 1.00 82.25 91 GLU A C 1
ATOM 708 O O . GLU A 1 91 ? 11.625 0.742 3.117 1.00 82.25 91 GLU A O 1
ATOM 713 N N . ALA A 1 92 ? 9.821 1.731 4.000 1.00 84.31 92 ALA A N 1
ATOM 714 C CA . ALA A 1 92 ? 9.693 2.797 3.004 1.00 84.31 92 ALA A CA 1
ATOM 715 C C . ALA A 1 92 ? 9.915 4.165 3.671 1.00 84.31 92 ALA A C 1
ATOM 717 O O . ALA A 1 92 ? 9.007 4.990 3.756 1.00 84.31 92 ALA A O 1
ATOM 718 N N . GLU A 1 93 ? 11.104 4.364 4.250 1.00 85.38 93 GLU A N 1
ATOM 719 C CA . GLU A 1 93 ? 11.372 5.521 5.112 1.00 85.38 93 GLU A CA 1
ATOM 720 C C . GLU A 1 93 ? 11.270 6.864 4.389 1.00 85.38 93 GLU A C 1
ATOM 722 O O . GLU A 1 93 ? 10.723 7.804 4.967 1.00 85.38 93 GLU A O 1
ATOM 727 N N . SER A 1 94 ? 11.735 6.915 3.138 1.00 90.44 94 SER A N 1
ATOM 728 C CA . SER A 1 94 ? 11.719 8.116 2.295 1.00 90.44 94 SER A CA 1
ATOM 729 C C . SER A 1 94 ? 10.402 8.338 1.548 1.00 90.44 94 SER A C 1
ATOM 731 O O . SER A 1 94 ? 10.293 9.323 0.821 1.00 90.44 94 SER A O 1
ATOM 733 N N . LEU A 1 95 ? 9.418 7.442 1.691 1.00 91.19 95 LEU A N 1
ATOM 734 C CA . LEU A 1 95 ? 8.153 7.546 0.969 1.00 91.19 95 LEU A CA 1
ATOM 735 C C . LEU A 1 95 ? 7.371 8.752 1.495 1.00 91.19 95 LEU A C 1
ATOM 737 O O . LEU A 1 95 ? 6.934 8.758 2.646 1.00 91.19 95 LEU A O 1
ATOM 741 N N . GLU A 1 96 ? 7.241 9.781 0.655 1.00 89.81 96 GLU A N 1
ATOM 742 C CA . GLU A 1 96 ? 6.698 11.087 1.053 1.00 89.81 96 GLU A CA 1
ATOM 743 C C . GLU A 1 96 ? 5.198 11.016 1.343 1.00 89.81 96 GLU A C 1
ATOM 745 O O . GLU A 1 96 ? 4.688 11.632 2.280 1.00 89.81 96 GLU A O 1
ATOM 750 N N . ASP A 1 97 ? 4.483 10.271 0.506 1.00 92.12 97 ASP A N 1
ATOM 751 C CA . ASP A 1 97 ? 3.047 10.078 0.573 1.00 92.12 97 ASP A CA 1
ATOM 752 C C . ASP A 1 97 ? 2.645 8.701 0.023 1.00 92.12 97 ASP A C 1
ATOM 754 O O . ASP A 1 97 ? 3.438 7.971 -0.573 1.00 92.12 97 ASP A O 1
ATOM 758 N N . LEU A 1 98 ? 1.387 8.329 0.256 1.00 94.81 98 LEU A N 1
ATOM 759 C CA . LEU A 1 98 ? 0.779 7.133 -0.329 1.00 94.81 98 LEU A CA 1
ATOM 760 C C . LEU A 1 98 ? -0.011 7.468 -1.603 1.00 94.81 98 LEU A C 1
ATOM 762 O O . LEU A 1 98 ? -0.838 6.667 -2.048 1.00 94.81 98 LEU A O 1
ATOM 766 N N . ARG A 1 99 ? 0.234 8.644 -2.207 1.00 95.38 99 ARG A N 1
ATOM 767 C CA . ARG A 1 99 ? -0.426 9.027 -3.456 1.00 95.38 99 ARG A CA 1
ATOM 768 C C . ARG A 1 99 ? -0.005 8.066 -4.557 1.00 95.38 99 ARG A C 1
ATOM 770 O O . ARG A 1 99 ? 1.167 7.726 -4.705 1.00 95.38 99 ARG A O 1
ATOM 777 N N . GLY A 1 100 ? -0.973 7.615 -5.333 1.00 96.06 100 GLY A N 1
ATOM 778 C CA . GLY A 1 100 ? -0.911 6.396 -6.129 1.00 96.06 100 GLY A CA 1
ATOM 779 C C . GLY A 1 100 ? -1.854 5.300 -5.634 1.00 96.06 100 GLY A C 1
ATOM 780 O O . GLY A 1 100 ? -2.114 4.374 -6.387 1.00 96.06 100 GLY A O 1
ATOM 781 N N . LEU A 1 101 ? -2.389 5.369 -4.411 1.00 97.25 101 LEU A N 1
ATOM 782 C CA . LEU A 1 101 ? -3.363 4.390 -3.901 1.00 97.25 101 LEU A CA 1
ATOM 783 C C . LEU A 1 101 ? -4.789 4.948 -3.773 1.00 97.25 101 LEU A C 1
ATOM 785 O O . LEU A 1 101 ? -5.668 4.263 -3.258 1.00 97.25 101 LEU A O 1
ATOM 789 N N . GLU A 1 102 ? -5.053 6.151 -4.287 1.00 97.38 102 GLU A N 1
ATOM 790 C CA . GLU A 1 102 ? -6.322 6.873 -4.111 1.00 97.38 102 GLU A CA 1
ATOM 791 C C . GLU A 1 102 ? -7.520 6.168 -4.742 1.00 97.38 102 GLU A C 1
ATOM 793 O O . GLU A 1 102 ? -8.661 6.396 -4.348 1.00 97.38 102 GLU A O 1
ATOM 798 N N . ASN A 1 103 ? -7.280 5.330 -5.750 1.00 97.94 103 ASN A N 1
ATOM 799 C CA . ASN A 1 103 ? -8.334 4.595 -6.443 1.00 97.94 103 ASN A CA 1
ATOM 800 C C . ASN A 1 103 ? -8.580 3.202 -5.854 1.00 97.94 103 ASN A C 1
ATOM 802 O O . ASN A 1 103 ? -9.514 2.525 -6.290 1.00 97.94 103 ASN A O 1
ATOM 806 N N . VAL A 1 104 ? -7.792 2.772 -4.861 1.00 98.19 104 VAL A N 1
ATOM 807 C CA . VAL A 1 104 ? -7.952 1.458 -4.236 1.00 98.19 104 VAL A CA 1
ATOM 808 C C . VAL A 1 104 ? -9.244 1.433 -3.430 1.00 98.19 104 VAL A C 1
ATOM 810 O O . VAL A 1 104 ? -9.376 2.100 -2.409 1.00 98.19 104 VAL A O 1
ATOM 813 N N . ARG A 1 105 ? -10.190 0.597 -3.862 1.00 98.19 105 ARG A N 1
ATOM 814 C CA . ARG A 1 105 ? -11.477 0.407 -3.175 1.00 98.19 105 ARG A CA 1
ATOM 815 C C . ARG A 1 105 ? -11.482 -0.792 -2.248 1.00 98.19 105 ARG A C 1
ATOM 8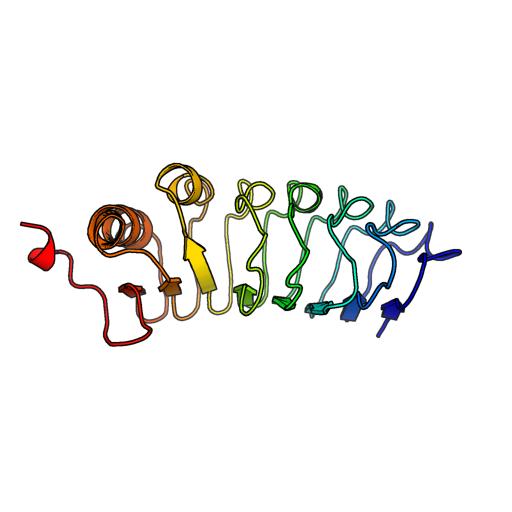17 O O . ARG A 1 105 ? -12.261 -0.852 -1.302 1.00 98.19 105 ARG A O 1
ATOM 824 N N . ARG A 1 106 ? -10.637 -1.785 -2.524 1.00 98.25 106 ARG A N 1
ATOM 825 C CA . ARG A 1 106 ? -10.663 -3.059 -1.805 1.00 98.25 106 ARG A CA 1
ATOM 826 C C . ARG A 1 106 ? -9.282 -3.674 -1.671 1.00 98.25 106 ARG A C 1
ATOM 828 O O . ARG A 1 106 ? -8.570 -3.829 -2.666 1.00 98.25 106 ARG A O 1
ATOM 835 N N . ILE A 1 107 ? -8.987 -4.123 -0.455 1.00 98.75 107 ILE A N 1
ATOM 836 C CA . ILE A 1 107 ? -7.834 -4.957 -0.111 1.00 98.75 107 ILE A CA 1
ATOM 837 C C . ILE A 1 107 ? -8.384 -6.276 0.447 1.00 98.75 107 ILE A C 1
ATOM 839 O O . ILE A 1 107 ? -9.059 -6.265 1.471 1.00 98.75 107 ILE A O 1
ATOM 843 N N . SER A 1 108 ? -8.175 -7.428 -0.204 1.00 98.56 108 SER A N 1
ATOM 844 C CA . SER A 1 108 ? -8.731 -8.689 0.351 1.00 98.56 108 SER A CA 1
ATOM 845 C C . SER A 1 108 ? -7.952 -9.214 1.556 1.00 98.56 108 SER A C 1
ATOM 847 O O . SER A 1 108 ? -8.502 -9.987 2.335 1.00 98.56 108 SER A O 1
ATOM 849 N N . GLY A 1 109 ? -6.665 -8.884 1.651 1.00 98.56 109 GLY A N 1
ATOM 850 C CA . GLY A 1 109 ? -5.788 -9.284 2.745 1.00 98.56 109 GLY A CA 1
ATOM 851 C C . GLY A 1 109 ? -5.728 -8.238 3.852 1.00 98.56 109 GLY A C 1
ATOM 852 O O . GLY A 1 109 ? -6.663 -7.464 4.046 1.00 98.56 109 GLY A O 1
ATOM 853 N N . SER A 1 110 ? -4.606 -8.229 4.566 1.00 98.31 110 SER A N 1
ATOM 854 C CA . SER A 1 110 ? -4.325 -7.237 5.605 1.00 98.31 110 SER A CA 1
ATOM 855 C C . SER A 1 110 ? -3.688 -5.980 5.016 1.00 98.31 110 SER A C 1
ATOM 857 O O . SER A 1 110 ? -3.075 -6.008 3.944 1.00 98.31 110 SER A O 1
ATOM 859 N N . MET A 1 111 ? -3.789 -4.882 5.752 1.00 97.94 111 MET A N 1
ATOM 860 C CA . MET A 1 111 ? -3.131 -3.619 5.450 1.00 97.94 111 MET A CA 1
ATOM 861 C C . MET A 1 111 ? -2.179 -3.276 6.589 1.00 97.94 111 MET A C 1
ATOM 863 O O . MET A 1 111 ? -2.572 -3.286 7.749 1.00 97.94 111 MET A O 1
ATOM 867 N N . LYS A 1 112 ? -0.926 -2.975 6.264 1.00 96.56 112 LYS A N 1
ATOM 868 C CA . LYS A 1 112 ? 0.059 -2.439 7.198 1.00 96.56 112 LYS A CA 1
ATOM 869 C C . LYS A 1 112 ? 0.786 -1.284 6.534 1.00 96.56 112 LYS A C 1
ATOM 871 O O . LYS A 1 112 ? 1.606 -1.506 5.641 1.00 96.56 112 LYS A O 1
ATOM 876 N N . VAL A 1 113 ? 0.467 -0.067 6.957 1.00 95.19 113 VAL A N 1
ATOM 877 C CA . VAL A 1 113 ? 1.047 1.155 6.393 1.00 95.19 113 VAL A CA 1
ATOM 878 C C . VAL A 1 113 ? 1.476 2.115 7.485 1.00 95.19 113 VAL A C 1
ATOM 880 O O . VAL A 1 113 ? 0.947 2.087 8.594 1.00 95.19 113 VAL A O 1
ATOM 883 N N . ARG A 1 114 ? 2.429 2.981 7.154 1.00 92.25 114 ARG A N 1
ATOM 884 C CA . ARG A 1 114 ? 2.807 4.109 8.000 1.00 92.25 114 ARG A CA 1
ATOM 885 C C . ARG A 1 114 ? 2.197 5.382 7.430 1.00 92.25 114 ARG A C 1
ATOM 887 O O . ARG A 1 114 ? 2.385 5.638 6.243 1.00 92.25 114 ARG A O 1
ATOM 894 N N . LEU A 1 115 ? 1.506 6.154 8.265 1.00 91.81 115 LEU A N 1
ATOM 895 C CA . LEU A 1 115 ? 1.013 7.486 7.918 1.00 91.81 115 LEU A CA 1
ATOM 896 C C . LEU A 1 115 ? 1.777 8.520 8.749 1.00 91.81 115 LEU A C 1
ATOM 898 O O . LEU A 1 115 ? 1.804 8.449 9.974 1.00 91.81 115 LEU A O 1
ATOM 902 N N . THR A 1 116 ? 2.423 9.456 8.070 1.00 89.56 116 THR A N 1
ATOM 903 C CA . THR A 1 116 ? 3.240 10.532 8.639 1.00 89.56 116 THR A CA 1
ATOM 904 C C . THR A 1 116 ? 2.541 11.891 8.590 1.00 89.56 116 THR A C 1
ATOM 906 O O . THR A 1 116 ? 3.071 12.868 9.113 1.00 89.56 116 THR A O 1
ATOM 909 N N . SER A 1 117 ? 1.367 11.990 7.957 1.00 91.81 117 SER A N 1
ATOM 910 C CA . SER A 1 117 ? 0.569 13.219 7.924 1.00 91.81 117 SER A CA 1
ATOM 911 C C . SER A 1 117 ? -0.924 12.944 7.729 1.00 91.81 117 SER A C 1
ATOM 913 O O . SER A 1 117 ? -1.313 11.916 7.173 1.00 91.81 117 SER A O 1
ATOM 915 N N . ALA A 1 118 ? -1.766 13.895 8.146 1.00 91.31 118 ALA A N 1
ATOM 916 C CA . ALA A 1 118 ? -3.218 13.841 7.959 1.00 91.31 118 ALA A CA 1
ATOM 917 C C . ALA A 1 118 ? -3.627 13.737 6.476 1.00 91.31 118 ALA A C 1
ATOM 919 O O . ALA A 1 118 ? -4.517 12.968 6.119 1.00 91.31 118 ALA A O 1
ATOM 920 N N . ASP A 1 119 ? -2.903 14.420 5.581 1.00 91.94 119 ASP A N 1
ATOM 921 C CA . ASP A 1 119 ? -3.144 14.375 4.131 1.00 91.94 119 ASP A CA 1
ATOM 922 C C . ASP A 1 119 ? -3.059 12.947 3.557 1.00 91.94 119 ASP A C 1
ATOM 924 O O . ASP A 1 119 ? -3.702 12.637 2.552 1.00 91.94 119 ASP A O 1
ATOM 928 N N . GLN A 1 120 ? -2.267 12.064 4.176 1.00 94.25 120 GLN A N 1
ATOM 929 C CA . GLN A 1 120 ? -2.142 10.667 3.753 1.00 94.25 120 GLN A CA 1
ATOM 930 C C . GLN A 1 120 ? -3.322 9.796 4.202 1.00 94.25 120 GLN A C 1
ATOM 932 O O . GLN A 1 120 ? -3.539 8.740 3.613 1.00 94.25 120 GLN A O 1
ATOM 937 N N . ILE A 1 121 ? -4.101 10.212 5.206 1.00 95.38 121 ILE A N 1
ATOM 938 C CA . ILE A 1 121 ? -5.319 9.501 5.621 1.00 95.38 121 ILE A CA 1
ATOM 939 C C . ILE A 1 121 ? -6.349 9.575 4.488 1.00 95.38 121 ILE A C 1
ATOM 941 O O . ILE A 1 121 ? -6.887 8.547 4.074 1.00 95.38 121 ILE A O 1
ATOM 945 N N . GLY A 1 122 ? -6.527 10.770 3.910 1.00 95.75 122 GLY A N 1
ATOM 946 C CA . GLY A 1 122 ? -7.468 11.024 2.812 1.00 95.75 122 GLY A CA 1
ATOM 947 C C . GLY A 1 122 ? -7.153 10.277 1.510 1.00 95.75 122 GLY A C 1
ATOM 948 O O . GLY A 1 122 ? -8.026 10.091 0.665 1.00 95.75 122 GLY A O 1
ATOM 949 N N . VAL A 1 123 ? -5.928 9.760 1.345 1.00 97.00 123 VAL A N 1
ATOM 950 C CA . VAL A 1 123 ? -5.599 8.839 0.238 1.00 97.00 123 VAL A CA 1
ATOM 951 C C . VAL A 1 123 ? -6.538 7.628 0.242 1.00 97.00 123 VAL A C 1
ATOM 953 O O . VAL A 1 123 ? -6.885 7.119 -0.817 1.00 97.00 123 VAL A O 1
ATOM 956 N N . PHE A 1 124 ? -6.999 7.181 1.411 1.00 96.94 124 PHE A N 1
ATOM 957 C CA . PHE A 1 124 ? -7.866 6.012 1.547 1.00 96.94 124 PHE A CA 1
ATOM 958 C C . PHE A 1 124 ? -9.362 6.359 1.639 1.00 96.94 124 PHE A C 1
ATOM 960 O O . PHE A 1 124 ? -10.169 5.522 2.051 1.00 96.94 124 PHE A O 1
ATOM 967 N N . ASP A 1 125 ? -9.780 7.549 1.201 1.00 96.44 125 ASP A N 1
ATOM 968 C CA . ASP A 1 125 ? -11.195 7.945 1.195 1.00 96.44 125 ASP A CA 1
ATOM 969 C C . ASP A 1 125 ? -12.065 6.985 0.371 1.00 96.44 125 ASP A C 1
ATOM 971 O O . ASP A 1 125 ? -13.146 6.592 0.812 1.00 96.44 125 ASP A O 1
ATOM 975 N N . ASN A 1 126 ? -11.557 6.520 -0.776 1.00 97.69 126 ASN A N 1
ATOM 976 C CA . ASN A 1 126 ? -12.251 5.559 -1.640 1.00 97.69 126 ASN A CA 1
ATOM 977 C C . ASN A 1 126 ? -12.137 4.102 -1.172 1.00 97.69 126 ASN A C 1
ATOM 979 O O . ASN A 1 126 ? -12.794 3.237 -1.752 1.00 97.69 126 ASN A O 1
ATOM 983 N N . LEU A 1 127 ? -11.318 3.805 -0.157 1.00 98.44 127 LEU A N 1
ATOM 984 C CA . LEU A 1 127 ? -11.209 2.455 0.384 1.00 98.44 127 LEU A CA 1
ATOM 985 C C . LEU A 1 127 ? -12.545 2.085 1.030 1.00 98.44 127 LEU A C 1
ATOM 987 O O . LEU A 1 127 ? -13.024 2.786 1.913 1.00 98.44 127 LEU A O 1
ATOM 991 N N . GLU A 1 128 ? -13.158 0.993 0.588 1.00 98.44 128 GLU A N 1
ATOM 992 C CA . GLU A 1 128 ? -14.441 0.501 1.098 1.00 98.44 128 GLU A CA 1
ATOM 993 C C . GLU A 1 128 ? -14.225 -0.634 2.107 1.00 98.44 128 GLU A C 1
ATOM 995 O O . GLU A 1 128 ? -14.937 -0.736 3.110 1.00 98.44 128 GLU A O 1
ATOM 1000 N N . SER A 1 129 ? -13.246 -1.512 1.845 1.00 98.56 129 SER A N 1
ATOM 1001 C CA . SER A 1 129 ? -13.016 -2.696 2.676 1.00 98.56 129 SER A CA 1
ATOM 1002 C C . SER A 1 129 ? -11.576 -3.209 2.696 1.00 98.56 129 SER A C 1
ATOM 1004 O O . SER A 1 129 ? -10.861 -3.183 1.688 1.00 98.56 129 SER A O 1
ATOM 1006 N N . VAL A 1 130 ? -11.200 -3.751 3.857 1.00 98.81 130 VAL A N 1
ATOM 1007 C CA . VAL A 1 130 ? -9.994 -4.547 4.099 1.00 98.81 130 VAL A CA 1
ATOM 1008 C C . VAL A 1 130 ? -10.422 -5.888 4.689 1.00 98.81 130 VAL A C 1
ATOM 1010 O O . VAL A 1 130 ? -11.075 -5.941 5.725 1.00 98.81 130 VAL A O 1
ATOM 1013 N N . GLY A 1 131 ? -10.095 -6.993 4.022 1.00 98.62 131 GLY A N 1
ATOM 1014 C CA . GLY A 1 131 ? -10.562 -8.320 4.434 1.00 98.62 131 GLY A CA 1
ATOM 1015 C C . GLY A 1 131 ? -9.867 -8.874 5.682 1.00 98.62 131 GLY A C 1
ATOM 1016 O O . GLY A 1 131 ? -10.439 -9.723 6.362 1.00 98.62 131 GLY A O 1
ATOM 1017 N N . GLY A 1 132 ? -8.651 -8.411 5.974 1.00 98.19 132 GLY A N 1
ATOM 1018 C CA . GLY A 1 132 ? -7.870 -8.793 7.148 1.00 98.19 132 GLY A CA 1
ATOM 1019 C C . GLY A 1 132 ? -7.756 -7.680 8.187 1.00 98.19 132 GLY A C 1
ATOM 1020 O O . GLY A 1 132 ? -8.610 -6.800 8.290 1.00 98.19 132 GLY A O 1
ATOM 1021 N N . ASP A 1 133 ? -6.676 -7.742 8.958 1.00 97.38 133 ASP A N 1
ATOM 1022 C CA . ASP A 1 133 ? -6.314 -6.716 9.934 1.00 97.38 133 ASP A CA 1
ATOM 1023 C C . ASP A 1 133 ? -5.806 -5.438 9.248 1.00 97.38 133 ASP A C 1
ATOM 1025 O O . ASP A 1 133 ? -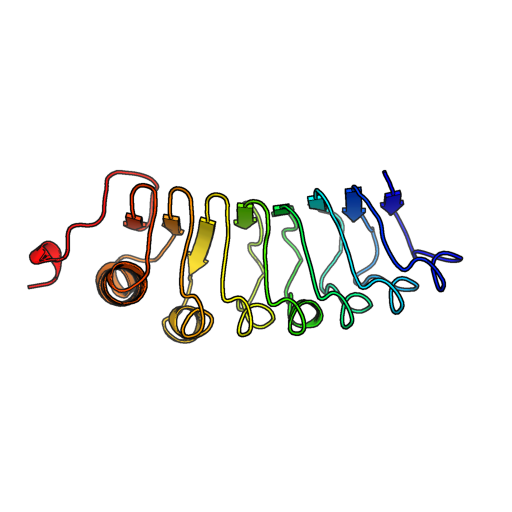5.210 -5.488 8.165 1.00 97.38 133 ASP A O 1
ATOM 1029 N N . VAL A 1 134 ? -5.998 -4.300 9.910 1.00 97.62 134 VAL A N 1
ATOM 1030 C CA . VAL A 1 134 ? -5.457 -2.997 9.513 1.00 97.62 134 VAL A CA 1
ATOM 1031 C C . VAL A 1 134 ? -4.518 -2.517 10.611 1.00 97.62 134 VAL A C 1
ATOM 1033 O O . VAL A 1 134 ? -4.947 -2.305 11.738 1.00 97.62 134 VAL A O 1
ATOM 1036 N N . PHE A 1 135 ? -3.250 -2.318 10.269 1.00 96.31 135 PHE A N 1
ATOM 1037 C CA . PHE A 1 135 ? -2.217 -1.761 11.135 1.00 96.31 135 PHE A CA 1
ATOM 1038 C C . PHE A 1 135 ? -1.770 -0.415 10.566 1.00 96.31 135 PHE A C 1
ATOM 1040 O O . PHE A 1 135 ? -1.153 -0.358 9.498 1.00 96.31 135 PHE A O 1
ATOM 1047 N N . LEU A 1 136 ? -2.092 0.667 11.268 1.00 94.94 136 LEU A N 1
ATOM 1048 C CA . LEU A 1 136 ? -1.677 2.020 10.918 1.00 94.94 136 LEU A CA 1
ATOM 1049 C C . LEU A 1 136 ? -0.600 2.468 11.900 1.00 94.94 136 LEU A C 1
ATOM 1051 O O . LEU A 1 136 ? -0.880 2.710 13.075 1.00 94.94 136 LEU A O 1
ATOM 1055 N N . LEU A 1 137 ? 0.627 2.587 11.401 1.00 92.69 137 LEU A N 1
ATOM 1056 C CA . LEU A 1 137 ? 1.728 3.168 12.152 1.00 92.69 137 LEU A CA 1
ATOM 1057 C C . LEU A 1 137 ? 1.657 4.682 12.006 1.00 92.69 137 LEU A C 1
ATOM 1059 O O . LEU A 1 137 ? 1.939 5.204 10.928 1.00 92.69 137 LEU A O 1
ATOM 1063 N N . VAL A 1 138 ? 1.253 5.367 13.067 1.00 92.38 138 VAL A N 1
ATOM 1064 C CA . VAL A 1 138 ? 1.051 6.821 13.070 1.00 92.38 138 VAL A CA 1
ATOM 1065 C C . VAL A 1 138 ? 1.617 7.435 14.341 1.00 92.38 138 VAL A C 1
ATOM 1067 O O . VAL A 1 138 ? 1.699 6.765 15.373 1.00 92.38 138 VAL A O 1
ATOM 1070 N N . ASP A 1 139 ? 1.985 8.711 14.274 1.00 90.94 139 ASP A N 1
ATOM 1071 C CA . ASP A 1 139 ? 2.339 9.481 15.466 1.00 90.94 139 ASP A CA 1
ATOM 1072 C C . ASP A 1 139 ? 1.109 9.694 16.363 1.00 90.94 139 ASP A C 1
ATOM 1074 O O . ASP A 1 139 ? -0.031 9.667 15.893 1.00 90.94 139 ASP A O 1
ATOM 1078 N N . GLU A 1 140 ? 1.336 9.921 17.662 1.00 90.25 140 GLU A N 1
ATOM 1079 C CA . GLU A 1 140 ? 0.267 10.017 18.672 1.00 90.25 140 GLU A CA 1
ATOM 1080 C C . GLU A 1 140 ? -0.823 11.039 18.306 1.00 90.25 140 GLU A C 1
ATOM 1082 O O . GLU A 1 140 ? -2.005 10.798 18.546 1.00 90.25 140 GLU A O 1
ATOM 1087 N N . GLU A 1 141 ? -0.439 12.141 17.659 1.00 91.88 141 GLU A N 1
ATOM 1088 C CA . GLU A 1 141 ? -1.339 13.221 17.239 1.00 91.88 141 GLU A CA 1
ATOM 1089 C C . GLU A 1 141 ? -2.336 12.797 16.142 1.00 91.88 141 GLU A C 1
ATOM 1091 O O . GLU A 1 141 ? -3.414 13.379 16.040 1.00 91.88 141 GLU A O 1
ATOM 1096 N N . LEU A 1 142 ? -2.012 11.769 15.348 1.00 93.12 142 LEU A N 1
ATOM 1097 C CA . LEU A 1 142 ? -2.834 11.287 14.229 1.00 93.12 142 LEU A CA 1
ATOM 1098 C C . LEU A 1 142 ? -3.697 10.069 14.589 1.00 93.12 142 LEU A C 1
ATOM 1100 O O . LEU A 1 142 ? -4.519 9.653 13.771 1.00 93.12 142 LEU A O 1
ATOM 1104 N N . ILE A 1 143 ? -3.539 9.489 15.787 1.00 93.62 143 ILE A N 1
ATOM 1105 C CA . ILE A 1 143 ? -4.219 8.240 16.181 1.00 93.62 143 ILE A CA 1
ATOM 1106 C C . ILE A 1 143 ? -5.732 8.349 16.011 1.00 93.62 143 ILE A C 1
ATOM 1108 O O . ILE A 1 143 ? -6.348 7.477 15.402 1.00 93.62 143 ILE A O 1
ATOM 1112 N N . CYS A 1 144 ? -6.332 9.416 16.533 1.00 94.44 144 CYS A N 1
ATOM 1113 C CA . CYS A 1 144 ? -7.780 9.573 16.495 1.00 94.44 144 CYS A CA 1
ATOM 1114 C C . CYS A 1 144 ? -8.303 9.868 15.092 1.00 94.44 144 CYS A C 1
ATOM 1116 O O . CYS A 1 144 ? -9.320 9.308 14.695 1.00 94.44 144 CYS A O 1
ATOM 1118 N N . GLU A 1 145 ? -7.599 10.691 14.317 1.00 95.44 145 GLU A N 1
ATOM 1119 C CA . GLU A 1 145 ? -7.998 11.002 12.944 1.00 95.44 145 GLU A CA 1
ATOM 1120 C C . GLU A 1 145 ? -7.946 9.749 12.059 1.00 95.44 145 GLU A C 1
ATOM 1122 O O . GLU A 1 145 ? -8.934 9.395 11.414 1.00 95.44 145 GLU A O 1
ATOM 1127 N N . ALA A 1 146 ? -6.828 9.018 12.104 1.00 95.56 146 ALA A N 1
ATOM 1128 C CA . ALA A 1 146 ? -6.658 7.784 11.349 1.00 95.56 146 ALA A CA 1
ATOM 1129 C C . ALA A 1 146 ? -7.616 6.690 11.840 1.00 95.56 146 ALA A C 1
ATOM 1131 O O . ALA A 1 146 ? -8.276 6.028 11.041 1.00 95.56 146 ALA A O 1
ATOM 1132 N N . GLY A 1 147 ? -7.739 6.510 13.154 1.00 96.00 147 GLY A N 1
ATOM 1133 C CA . GLY A 1 147 ? -8.619 5.506 13.738 1.00 96.00 147 GLY A CA 1
ATOM 1134 C C . GLY A 1 147 ? -10.086 5.729 13.390 1.00 96.00 147 GLY A C 1
ATOM 1135 O O . GLY A 1 147 ? -10.749 4.791 12.949 1.00 96.00 147 GLY A O 1
ATOM 1136 N N . MET A 1 148 ? -10.582 6.965 13.483 1.00 95.81 148 MET A N 1
ATOM 1137 C CA . MET A 1 148 ? -11.951 7.294 13.081 1.00 95.81 148 MET A CA 1
ATOM 1138 C C . MET A 1 148 ? -12.163 7.058 11.584 1.00 95.81 148 MET A C 1
ATOM 1140 O O . MET A 1 148 ? -13.083 6.324 11.221 1.00 95.81 148 MET A O 1
ATOM 1144 N N . ALA A 1 149 ? -11.275 7.572 10.727 1.00 96.69 149 ALA A N 1
ATOM 1145 C CA . ALA A 1 149 ? -11.381 7.408 9.275 1.00 96.69 149 ALA A CA 1
ATOM 1146 C C . ALA A 1 149 ? -11.407 5.931 8.838 1.00 96.69 149 ALA A C 1
ATOM 1148 O O . ALA A 1 149 ? -12.170 5.550 7.947 1.00 96.69 149 ALA A O 1
ATOM 1149 N N . PHE A 1 150 ? -10.602 5.076 9.476 1.00 96.75 150 PHE A N 1
ATOM 1150 C CA . PHE A 1 150 ? -10.558 3.650 9.150 1.00 96.75 150 PHE A CA 1
ATOM 1151 C C . PHE A 1 150 ? -11.659 2.830 9.836 1.00 96.75 150 PHE A C 1
ATOM 1153 O O . PHE A 1 150 ? -12.056 1.797 9.300 1.00 96.75 150 PHE A O 1
ATOM 1160 N N . SER A 1 151 ? -12.203 3.288 10.968 1.00 95.81 151 SER A N 1
ATOM 1161 C CA . SER A 1 151 ? -13.325 2.624 11.650 1.00 95.81 151 SER A CA 1
ATOM 1162 C C . SER A 1 151 ? -14.630 2.648 10.846 1.00 95.81 151 SER A C 1
ATOM 1164 O O . SER A 1 151 ? -15.486 1.784 11.030 1.00 95.81 151 SER A O 1
ATOM 1166 N N . GLU A 1 152 ? -14.770 3.597 9.915 1.00 95.25 152 GLU A N 1
ATOM 1167 C CA . GLU A 1 152 ? -15.904 3.670 8.989 1.00 95.25 152 GLU A CA 1
ATOM 1168 C C . GLU A 1 152 ? -15.817 2.637 7.853 1.00 95.25 152 GLU A C 1
ATOM 1170 O O . GLU A 1 152 ? -16.793 2.412 7.132 1.00 95.25 152 GLU A O 1
ATOM 1175 N N . LYS A 1 153 ? -14.654 1.997 7.669 1.00 97.19 153 LYS A N 1
ATOM 1176 C CA . LYS A 1 153 ? -14.423 1.016 6.603 1.00 97.19 153 LYS A CA 1
ATOM 1177 C C . LYS A 1 153 ? -14.844 -0.382 7.050 1.00 97.19 153 LYS A C 1
ATOM 1179 O O . LYS A 1 153 ? -14.830 -0.720 8.232 1.00 97.19 153 LYS A O 1
ATOM 1184 N N . SER A 1 154 ? -15.170 -1.251 6.091 1.00 98.38 154 SER A N 1
ATOM 1185 C CA . SER A 1 154 ? -15.411 -2.662 6.404 1.00 98.38 154 SER A CA 1
ATOM 1186 C C . SER A 1 154 ? -14.079 -3.380 6.629 1.00 98.38 154 SER A C 1
ATOM 1188 O O . SER A 1 154 ? -13.379 -3.707 5.672 1.00 98.38 154 SER A O 1
ATOM 1190 N N . ILE A 1 155 ? -13.731 -3.618 7.893 1.00 98.31 155 ILE A N 1
ATOM 1191 C CA . ILE A 1 155 ? -12.517 -4.337 8.293 1.00 98.31 155 ILE A CA 1
ATOM 1192 C C . ILE A 1 155 ? -12.907 -5.741 8.763 1.00 98.31 155 ILE A C 1
ATOM 1194 O O . ILE A 1 155 ? -13.730 -5.900 9.663 1.00 98.31 155 ILE A O 1
ATOM 1198 N N . GLY A 1 156 ? -12.348 -6.770 8.124 1.00 98.12 156 GLY A N 1
ATOM 1199 C CA . GLY A 1 156 ? -12.612 -8.171 8.468 1.00 98.12 156 GLY A CA 1
ATOM 1200 C C . GLY A 1 156 ? -11.833 -8.671 9.689 1.00 98.12 156 GLY A C 1
ATOM 1201 O O . GLY A 1 156 ? -12.229 -9.669 10.293 1.00 98.12 156 GLY A O 1
ATOM 1202 N N . GLY A 1 157 ? -10.743 -7.987 10.044 1.00 96.38 157 GLY A N 1
ATOM 1203 C CA . GLY A 1 157 ? -9.922 -8.245 11.225 1.00 96.38 157 GLY A CA 1
ATOM 1204 C C . GLY A 1 157 ? -9.982 -7.123 12.265 1.00 96.38 157 GLY A C 1
ATOM 1205 O O . GLY A 1 157 ? -11.014 -6.491 12.478 1.00 96.38 157 GLY A O 1
ATOM 1206 N N . THR A 1 158 ? -8.857 -6.888 12.934 1.00 95.56 158 THR A N 1
ATOM 1207 C CA . THR A 1 158 ? -8.699 -5.834 13.945 1.00 95.56 158 THR A CA 1
ATOM 1208 C C . THR A 1 158 ? -8.139 -4.565 13.309 1.00 95.56 158 THR A C 1
ATOM 1210 O O . THR A 1 158 ? -7.219 -4.635 12.496 1.00 95.56 158 THR A O 1
ATOM 1213 N N . LEU A 1 159 ? -8.657 -3.405 13.711 1.00 96.50 159 LEU A N 1
ATOM 1214 C CA . LEU A 1 159 ? -8.026 -2.112 13.457 1.00 96.50 159 LEU A CA 1
ATOM 1215 C C . LEU A 1 159 ? -7.058 -1.800 14.602 1.00 96.50 159 LEU A C 1
ATOM 1217 O O . LEU A 1 159 ? -7.473 -1.748 15.755 1.00 96.50 159 LEU A O 1
ATOM 1221 N N . VAL A 1 160 ? -5.784 -1.602 14.286 1.00 95.69 160 VAL A N 1
ATOM 1222 C CA . VAL A 1 160 ? -4.701 -1.232 15.202 1.00 95.69 160 VAL A CA 1
ATOM 1223 C C . VAL A 1 160 ? -4.115 0.081 14.703 1.00 95.69 160 VAL A C 1
ATOM 1225 O O . VAL A 1 160 ? -3.704 0.172 13.546 1.00 95.69 160 VAL A O 1
ATOM 1228 N N . VAL A 1 161 ? -4.087 1.100 15.560 1.00 94.75 161 VAL A N 1
ATOM 1229 C CA . VAL A 1 161 ? -3.592 2.438 15.214 1.00 94.75 161 VAL A CA 1
ATOM 1230 C C . VAL A 1 161 ? -2.691 2.934 16.329 1.00 94.75 161 VAL A C 1
ATOM 1232 O O . VAL A 1 161 ? -3.106 2.972 17.485 1.00 94.75 161 VAL A O 1
ATOM 1235 N N . GLY A 1 162 ? -1.464 3.317 15.990 1.00 91.44 162 GLY A N 1
ATOM 1236 C CA . GLY A 1 162 ? -0.534 3.881 16.959 1.00 91.44 162 GLY A CA 1
ATOM 1237 C C . GLY A 1 162 ? 0.919 3.852 16.500 1.00 91.44 162 GLY A C 1
ATOM 1238 O O . GLY A 1 162 ? 1.225 3.342 15.424 1.00 91.44 162 GLY A O 1
ATOM 1239 N N . PRO A 1 163 ? 1.847 4.348 17.334 1.00 83.69 163 PRO A N 1
ATOM 1240 C CA . PRO A 1 163 ? 3.274 4.372 17.006 1.00 83.69 163 PRO A CA 1
ATOM 1241 C C . PRO A 1 163 ? 3.900 2.969 17.009 1.00 83.69 163 PRO A C 1
ATOM 1243 O O . PRO A 1 163 ? 5.011 2.767 16.521 1.00 83.69 163 PRO A O 1
ATOM 1246 N N . THR A 1 164 ? 3.200 1.986 17.584 1.00 76.31 164 THR A N 1
ATOM 1247 C CA . THR A 1 164 ? 3.617 0.584 17.667 1.00 76.31 164 THR A CA 1
ATOM 1248 C C . THR A 1 164 ? 2.414 -0.334 17.444 1.00 76.31 164 THR A C 1
ATOM 1250 O O . THR A 1 164 ? 1.284 0.062 17.716 1.00 76.31 164 THR A O 1
ATOM 1253 N N . ASP A 1 165 ? 2.654 -1.575 17.011 1.00 66.88 165 ASP A N 1
ATOM 1254 C CA . ASP A 1 165 ? 1.617 -2.602 16.786 1.00 66.88 165 ASP A CA 1
ATOM 1255 C C . ASP A 1 165 ? 1.043 -3.181 18.109 1.00 66.88 165 ASP A C 1
ATOM 1257 O O . ASP A 1 165 ? 0.940 -4.398 18.278 1.00 66.88 165 ASP A O 1
ATOM 1261 N N . LEU A 1 166 ? 0.711 -2.343 19.097 1.00 61.50 166 LEU A N 1
ATOM 1262 C CA . LEU A 1 166 ? 0.261 -2.786 20.421 1.00 61.50 166 LEU A CA 1
ATOM 1263 C C . LEU A 1 166 ? -1.203 -2.402 20.683 1.00 61.50 166 LEU A C 1
ATOM 1265 O O . LEU A 1 166 ? -1.490 -1.345 21.230 1.00 61.50 166 LEU A O 1
ATOM 1269 N N . GLY A 1 167 ? -2.113 -3.330 20.374 1.00 68.06 167 GLY A N 1
ATOM 1270 C CA . GLY A 1 167 ? -3.523 -3.285 20.790 1.00 68.06 167 GLY A CA 1
ATOM 1271 C C . GLY A 1 167 ? -4.490 -2.725 19.741 1.00 68.06 167 GLY A C 1
ATOM 1272 O O . GLY A 1 167 ? -4.105 -1.961 18.867 1.00 68.06 167 GLY A O 1
ATOM 1273 N N . GLY A 1 168 ? -5.755 -3.151 19.799 1.00 79.00 168 GLY A N 1
ATOM 1274 C CA . GLY A 1 168 ? -6.80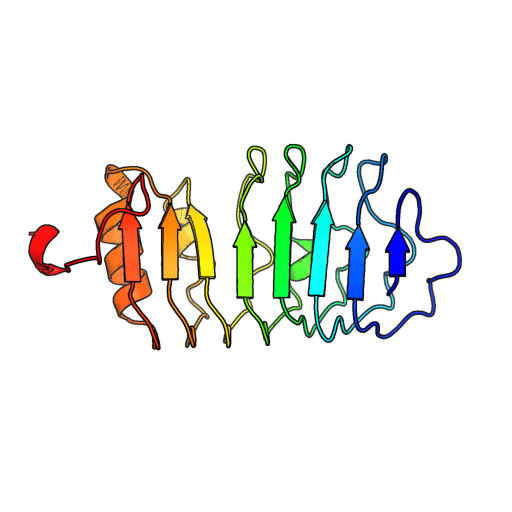4 -2.634 18.913 1.00 79.00 168 GLY A CA 1
ATOM 1275 C C . GLY A 1 168 ? -7.157 -1.174 19.219 1.00 79.00 168 GLY A C 1
ATOM 1276 O O . GLY A 1 168 ? -7.012 -0.728 20.355 1.00 79.00 168 GLY A O 1
ATOM 1277 N N . PHE A 1 169 ? -7.634 -0.451 18.210 1.00 88.50 169 PHE A N 1
ATOM 1278 C CA . PHE A 1 169 ? -8.130 0.918 18.326 1.00 88.50 169 PHE A CA 1
ATOM 1279 C C . PHE A 1 169 ? -9.500 0.949 19.024 1.00 88.50 169 PHE A C 1
ATOM 1281 O O . PHE A 1 169 ? -10.407 0.205 18.645 1.00 88.50 169 PHE A O 1
ATOM 1288 N N . ASP A 1 170 ? -9.650 1.826 20.019 1.00 86.75 170 ASP A N 1
ATOM 1289 C CA . ASP A 1 170 ? -10.912 2.100 20.715 1.00 86.75 170 ASP A CA 1
ATOM 1290 C C . ASP A 1 170 ? -11.359 3.545 20.421 1.00 86.75 170 ASP A C 1
ATOM 1292 O O . ASP A 1 170 ? -10.713 4.476 20.899 1.00 86.75 170 ASP A O 1
ATOM 1296 N N . PRO A 1 171 ? -12.461 3.770 19.679 1.00 86.38 171 PRO A N 1
ATOM 1297 C CA . PRO A 1 171 ? -12.953 5.118 19.385 1.00 86.38 171 PRO A CA 1
ATOM 1298 C C . PRO A 1 171 ? -13.239 5.971 20.630 1.00 86.38 171 PRO A C 1
ATOM 1300 O O . PRO A 1 171 ? -13.160 7.196 20.560 1.00 86.38 171 PRO A O 1
ATOM 1303 N N . ALA A 1 172 ? -13.550 5.352 21.776 1.00 86.69 172 ALA A N 1
ATOM 1304 C CA . ALA A 1 172 ? -13.821 6.073 23.019 1.00 86.69 172 ALA A CA 1
ATOM 1305 C C . ALA A 1 172 ? -12.568 6.728 23.627 1.00 86.69 172 ALA A C 1
ATOM 1307 O O . ALA A 1 172 ? -12.692 7.591 24.492 1.00 86.69 172 ALA A O 1
ATOM 1308 N N . SER A 1 173 ? -11.357 6.363 23.181 1.00 85.25 173 SER A N 1
ATOM 1309 C CA . SER A 1 173 ? -10.122 7.012 23.640 1.00 85.25 173 SER A CA 1
ATOM 1310 C C . SER A 1 173 ? -9.892 8.400 23.031 1.00 85.25 173 SER A C 1
ATOM 1312 O O . SER A 1 173 ? -8.884 9.028 23.341 1.00 85.25 173 SER A O 1
ATOM 1314 N N . CYS A 1 174 ? -10.778 8.852 22.138 1.00 87.38 174 CYS A N 1
ATOM 1315 C CA . CYS A 1 174 ? -10.675 10.124 21.421 1.00 87.38 174 CYS A CA 1
ATOM 1316 C C . CYS A 1 174 ? -11.542 11.252 22.012 1.00 87.38 174 CYS A C 1
ATOM 1318 O O . CYS A 1 174 ? -11.628 12.319 21.400 1.00 87.38 174 CYS A O 1
ATOM 1320 N N . GLU A 1 175 ? -12.182 11.015 23.167 1.00 69.12 175 GLU A N 1
ATOM 1321 C CA . GLU A 1 175 ? -13.012 11.983 23.913 1.00 69.12 175 GLU A CA 1
ATOM 1322 C C . GLU A 1 175 ? -12.233 12.808 24.952 1.00 69.12 175 GLU A C 1
ATOM 1324 O O . GLU A 1 175 ? -11.348 12.251 25.645 1.00 69.12 175 GLU A O 1
#

Foldseek 3Di:
DAEAQAEPPPLLCVQEEQEYEYNYQDQEYHNLLNHAYHNAEYHDAEHQHQEDPSLLNHAEAEEYEYQYQNHQDDQSLLNHQEHNEEYYDDRPNNHPEPHSQQNHQEHLYEYADEDEDLVRLNSCQNHAEYNEEYHYQYAPVCQQVNLVSCVNHHYNYFYHGYNDRPDGDDNVVVD

Radius of gyration: 16.01 Å; chains: 1; bounding box: 36×30×48 Å

Sequence (175 aa):
MVEIFSDAIGLDNLQETHWLSLAVRESRVRGLESLHTVRRRLDVLGGEIETLDGLENLRRLGTLRVTAPHLTSIRALSSVEVIDGSLETLEAESLEDLRGLENVRRISGSMKVRLTSADQIGVFDNLESVGGDVFLLVDEELICEAGMAFSEKSIGGTLVVGPTDLGGFDPASCE

Secondary structure (DSSP, 8-state):
-EEESS--TT-TT--EEEEEEE--SSSS--S-TT--EEEEEEEEESSS--B-TT-TT--EEEEEEEE-TT--B-GGGGG--EESS-EEEEE-TT----TT-TT--EESS-EEEEE-SGGGTGGGTT--EESS-EEEEE-GGGHHHHHHHHHTSEESS-EEEESSS-S---GGGG-

pLDDT: mean 90.95, std 8.37, range [61.5, 98.81]